Protein AF-A0A0J6ULW7-F1 (afdb_monomer_lite)

Radius of gyration: 17.61 Å; chains: 1; bounding box: 34×27×49 Å

Sequence (116 aa):
RLAEAANELQAMRSTVVAGLDRYEAAKGDPDALSAIGFSIMLNNVKTTVSGQAVDIVQRALSVVGIAGYKNGTPFSLGRQLRDVLSAPLMISNDRILSNTANLLLVQKGSGKLLSA

pLDDT: mean 93.13, std 11.86, range [38.28, 98.44]

Secondary structure (DSSP, 8-state):
-HHHHHHHHHHHHHHHHHHHHHHHHHTT-HHHHHSHHHHHHHHHHHHHHHHHHHHHHHHHHHHHTHHHHSTTSTT--HHHHHHHHHTTTTTTHHHHHHHHHHHHHHHHHTT-----

Organism: NCBI:txid298794

InterPro domains:
  IPR009075 Acyl-CoA dehydrogenase/oxidase, C-terminal [PF00441] (1-87)
  IPR036250 Acyl-CoA dehydrogenase-like, C-terminal [SSF47203] (1-99)

Structure (mmCIF, N/CA/C/O backbone):
data_AF-A0A0J6ULW7-F1
#
_entry.id   AF-A0A0J6ULW7-F1
#
loop_
_atom_site.group_PDB
_atom_site.id
_atom_site.type_symbol
_atom_site.label_atom_id
_atom_site.label_alt_id
_atom_site.label_comp_id
_atom_site.label_asym_id
_atom_site.label_entity_id
_atom_site.label_seq_id
_atom_site.pdbx_PDB_ins_code
_atom_site.Cartn_x
_atom_site.Cartn_y
_atom_site.Cartn_z
_atom_site.occupancy
_atom_site.B_iso_or_equiv
_atom_site.auth_seq_id
_atom_site.auth_comp_id
_atom_site.auth_asym_id
_atom_site.auth_atom_id
_atom_site.pdbx_PDB_model_num
ATOM 1 N N . ARG A 1 1 ? -17.095 6.457 5.243 1.00 84.75 1 ARG A N 1
ATOM 2 C CA . ARG A 1 1 ? -16.037 5.681 5.943 1.00 84.75 1 ARG A CA 1
ATOM 3 C C . ARG A 1 1 ? -15.938 4.218 5.500 1.00 84.75 1 ARG A C 1
ATOM 5 O O . ARG A 1 1 ? -14.896 3.872 4.968 1.00 84.75 1 ARG A O 1
ATOM 12 N N . LEU A 1 2 ? -16.959 3.358 5.666 1.00 95.00 2 LEU A N 1
ATOM 13 C CA . LEU A 1 2 ? -16.858 1.950 5.217 1.00 95.00 2 LEU A CA 1
ATOM 14 C C . LEU A 1 2 ? -16.657 1.831 3.695 1.00 95.00 2 LEU A C 1
ATOM 16 O O . LEU A 1 2 ? -15.727 1.162 3.261 1.00 95.00 2 LEU A O 1
ATOM 20 N N . ALA A 1 3 ? -17.474 2.532 2.901 1.00 97.31 3 ALA A N 1
ATOM 21 C CA . ALA A 1 3 ? -17.339 2.547 1.441 1.00 97.31 3 ALA A CA 1
ATOM 22 C C . ALA A 1 3 ? -15.960 3.058 0.982 1.00 97.31 3 ALA A C 1
ATOM 24 O O . ALA A 1 3 ? -15.347 2.464 0.108 1.00 97.31 3 ALA A O 1
ATOM 25 N N . GLU A 1 4 ? -15.430 4.108 1.619 1.00 95.38 4 GLU A N 1
ATOM 26 C CA . GLU A 1 4 ? -14.075 4.613 1.343 1.00 95.38 4 GLU A CA 1
ATOM 27 C C . GLU A 1 4 ? -13.001 3.557 1.628 1.00 95.38 4 GLU A C 1
ATOM 29 O O . GLU A 1 4 ? -12.129 3.343 0.797 1.00 95.38 4 GLU A O 1
ATOM 34 N N . ALA A 1 5 ? -13.070 2.872 2.777 1.00 95.75 5 ALA A N 1
ATOM 35 C CA . ALA A 1 5 ? -12.115 1.819 3.119 1.00 95.75 5 ALA A CA 1
ATOM 36 C C . ALA A 1 5 ? -12.185 0.638 2.137 1.00 95.75 5 ALA A C 1
ATOM 38 O O . ALA A 1 5 ? -11.154 0.084 1.763 1.00 95.75 5 ALA A O 1
ATOM 39 N N . ALA A 1 6 ? -13.393 0.270 1.701 1.00 97.62 6 ALA A N 1
ATOM 40 C CA . ALA A 1 6 ? -13.600 -0.779 0.708 1.00 97.62 6 ALA A CA 1
ATOM 41 C C . ALA A 1 6 ? -13.049 -0.382 -0.671 1.00 97.62 6 ALA A C 1
ATOM 43 O O . ALA A 1 6 ? -12.361 -1.183 -1.300 1.00 97.62 6 ALA A O 1
ATOM 44 N N . ASN A 1 7 ? -13.292 0.856 -1.109 1.00 98.06 7 ASN A N 1
ATOM 45 C CA . ASN A 1 7 ? -12.766 1.377 -2.371 1.00 98.06 7 ASN A CA 1
ATOM 46 C C . ASN A 1 7 ? -11.233 1.421 -2.364 1.00 98.06 7 ASN A C 1
ATOM 48 O O . ASN A 1 7 ? -10.606 0.976 -3.322 1.00 98.06 7 ASN A O 1
ATOM 52 N N . GLU A 1 8 ? -10.631 1.890 -1.269 1.00 97.94 8 GLU A N 1
ATOM 53 C CA . GLU A 1 8 ? -9.174 1.938 -1.114 1.00 97.94 8 GLU A CA 1
ATOM 54 C C . GLU A 1 8 ? -8.563 0.531 -1.126 1.00 97.94 8 GLU A C 1
ATOM 56 O O . GLU A 1 8 ? -7.576 0.275 -1.813 1.00 97.94 8 GLU A O 1
ATOM 61 N N . LEU A 1 9 ? -9.191 -0.423 -0.428 1.00 98.25 9 LEU A N 1
ATOM 62 C CA . LEU A 1 9 ? -8.766 -1.821 -0.443 1.00 98.25 9 LEU A CA 1
ATOM 63 C C . LEU A 1 9 ? -8.858 -2.428 -1.845 1.00 98.25 9 LEU A C 1
ATOM 65 O O . LEU A 1 9 ? -7.959 -3.166 -2.249 1.00 98.25 9 LEU A O 1
ATOM 69 N N . GLN A 1 10 ? -9.923 -2.124 -2.588 1.00 98.44 10 GLN A N 1
ATOM 70 C CA . GLN A 1 10 ? -10.072 -2.591 -3.961 1.00 98.44 10 GLN A CA 1
ATOM 71 C C . GLN A 1 10 ? -8.979 -2.007 -4.864 1.00 98.44 10 GLN A C 1
ATOM 73 O O . GLN A 1 10 ? -8.357 -2.754 -5.616 1.00 98.44 10 GLN A O 1
ATOM 78 N N . ALA A 1 11 ? -8.690 -0.709 -4.748 1.00 98.25 11 ALA A N 1
ATOM 79 C CA . ALA A 1 11 ? -7.609 -0.064 -5.489 1.00 98.25 11 ALA A CA 1
ATOM 80 C C . ALA A 1 11 ? -6.242 -0.688 -5.160 1.00 98.25 11 ALA A C 1
ATOM 82 O O . ALA A 1 11 ? -5.487 -1.031 -6.069 1.00 98.25 11 ALA A O 1
ATOM 83 N N . MET A 1 12 ? -5.952 -0.919 -3.876 1.00 98.44 12 MET A N 1
ATOM 84 C CA . MET A 1 12 ? -4.712 -1.563 -3.435 1.00 98.44 12 MET A CA 1
ATOM 85 C C . MET A 1 12 ? -4.561 -2.978 -4.009 1.00 98.44 12 MET A C 1
ATOM 87 O O . MET A 1 12 ? -3.482 -3.347 -4.473 1.00 98.44 12 MET A O 1
ATOM 91 N N . ARG A 1 13 ? -5.642 -3.771 -4.028 1.00 98.44 13 ARG A N 1
ATOM 92 C CA . ARG A 1 13 ? -5.639 -5.110 -4.640 1.00 98.44 13 ARG A CA 1
ATOM 93 C C . ARG A 1 13 ? -5.350 -5.045 -6.134 1.00 98.44 13 ARG A C 1
ATOM 95 O O . ARG A 1 13 ? -4.511 -5.809 -6.601 1.00 98.44 13 ARG A O 1
ATOM 102 N N . SER A 1 14 ? -5.989 -4.128 -6.858 1.00 98.31 14 SER A N 1
ATOM 103 C CA . SER A 1 14 ? -5.739 -3.939 -8.289 1.00 98.31 14 SER A CA 1
ATOM 104 C C . SER A 1 14 ? -4.277 -3.590 -8.576 1.00 98.31 14 SER A C 1
ATOM 106 O O . SER A 1 14 ? -3.698 -4.150 -9.501 1.00 98.31 14 SER A O 1
ATOM 108 N N . THR A 1 15 ? -3.648 -2.739 -7.756 1.00 98.06 15 THR A N 1
ATOM 109 C CA . THR A 1 15 ? -2.215 -2.409 -7.878 1.00 98.06 15 THR A CA 1
ATOM 110 C C . THR A 1 15 ? -1.325 -3.643 -7.721 1.00 98.06 15 THR A C 1
ATOM 112 O O . THR A 1 15 ? -0.396 -3.836 -8.504 1.00 98.06 15 THR A O 1
ATOM 115 N N . VAL A 1 16 ? -1.611 -4.503 -6.736 1.00 98.25 16 VAL A N 1
ATOM 116 C CA . VAL A 1 16 ? -0.851 -5.747 -6.521 1.00 98.25 16 VAL A CA 1
ATOM 117 C C . VAL A 1 16 ? -1.038 -6.714 -7.688 1.00 98.25 16 VAL A C 1
ATOM 119 O O . VAL A 1 16 ? -0.049 -7.233 -8.199 1.00 98.25 16 VAL A O 1
ATOM 122 N N . VAL A 1 17 ? -2.281 -6.937 -8.125 1.00 98.31 17 VAL A N 1
ATOM 123 C CA . VAL A 1 17 ? -2.592 -7.844 -9.243 1.00 98.31 17 VAL A CA 1
ATOM 124 C C . VAL A 1 17 ? -1.897 -7.381 -10.520 1.00 98.31 17 VAL A C 1
ATOM 126 O O . VAL A 1 17 ? -1.168 -8.159 -11.123 1.00 98.31 17 VAL A O 1
ATOM 129 N N . ALA A 1 18 ? -2.005 -6.098 -10.868 1.00 97.62 18 ALA A N 1
ATOM 130 C CA . ALA A 1 18 ? -1.338 -5.554 -12.047 1.00 97.62 18 ALA A CA 1
ATOM 131 C C . ALA A 1 18 ? 0.195 -5.697 -11.982 1.00 97.62 18 ALA A C 1
ATOM 133 O O . ALA A 1 18 ? 0.837 -5.940 -13.004 1.00 97.62 18 ALA A O 1
ATOM 134 N N . GLY A 1 19 ? 0.795 -5.557 -10.793 1.00 97.31 19 GLY A N 1
ATOM 135 C CA . GLY A 1 19 ? 2.226 -5.790 -10.587 1.00 97.31 19 GLY A CA 1
ATOM 136 C C . GLY A 1 19 ? 2.628 -7.256 -10.777 1.00 97.31 19 GLY A C 1
ATOM 137 O O . GLY A 1 19 ? 3.645 -7.533 -11.413 1.00 97.31 19 GLY A O 1
ATOM 138 N N . LEU A 1 20 ? 1.815 -8.187 -10.269 1.00 98.12 20 LEU A N 1
ATOM 139 C CA . LEU A 1 20 ? 2.012 -9.628 -10.449 1.00 98.12 20 LEU A CA 1
ATOM 140 C C . LEU A 1 20 ? 1.895 -10.033 -11.918 1.00 98.12 20 LEU A C 1
ATOM 142 O O . LEU A 1 20 ? 2.790 -10.706 -12.417 1.00 98.12 20 LEU A O 1
ATOM 14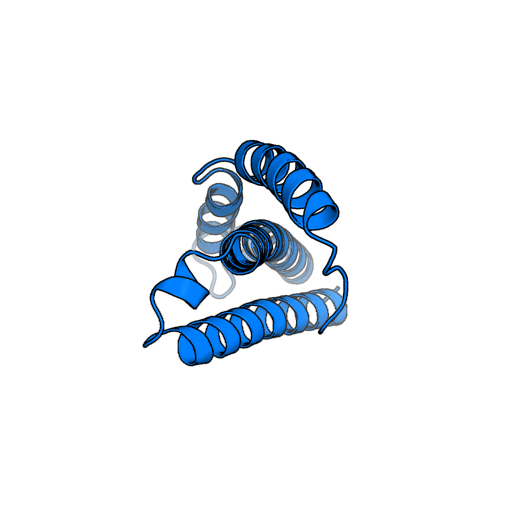6 N N . ASP A 1 21 ? 0.861 -9.572 -12.622 1.00 97.69 21 ASP A N 1
ATOM 147 C CA . ASP A 1 21 ? 0.665 -9.868 -14.046 1.00 97.69 21 ASP A CA 1
ATOM 148 C C . ASP A 1 21 ? 1.873 -9.410 -14.875 1.00 97.69 21 ASP A C 1
ATOM 150 O O . ASP A 1 21 ? 2.375 -10.135 -15.736 1.00 97.69 21 ASP A O 1
ATOM 154 N N . ARG A 1 22 ? 2.404 -8.218 -14.566 1.00 95.62 22 ARG A N 1
ATOM 155 C CA . ARG A 1 22 ? 3.604 -7.684 -15.225 1.00 95.62 22 ARG A CA 1
ATOM 156 C C . ARG A 1 22 ? 4.860 -8.492 -14.904 1.00 95.62 22 ARG A C 1
ATOM 158 O O . ARG A 1 22 ? 5.710 -8.644 -15.776 1.00 95.62 22 ARG A O 1
ATOM 165 N N . TYR A 1 23 ? 4.995 -8.978 -13.670 1.00 97.25 23 TYR A N 1
ATOM 166 C CA . TYR A 1 23 ? 6.102 -9.852 -13.280 1.00 97.25 23 TYR A CA 1
ATOM 167 C C . TYR A 1 23 ? 6.018 -11.208 -13.982 1.00 97.25 23 TYR A C 1
ATOM 169 O O . TYR A 1 23 ? 7.010 -11.643 -14.557 1.00 97.25 23 TYR A O 1
ATOM 177 N N . GLU A 1 24 ? 4.852 -11.855 -13.989 1.00 97.56 24 GLU A N 1
ATOM 178 C CA . GLU A 1 24 ? 4.672 -13.160 -14.633 1.00 97.56 24 GLU A CA 1
ATOM 179 C C . GLU A 1 24 ? 4.941 -13.084 -16.143 1.00 97.56 24 GLU A C 1
ATOM 181 O O . GLU A 1 24 ? 5.611 -13.962 -16.682 1.00 97.56 24 GLU A O 1
ATOM 186 N N . ALA A 1 25 ? 4.542 -11.993 -16.808 1.00 95.75 25 ALA A N 1
ATOM 187 C CA . ALA A 1 25 ? 4.883 -11.753 -18.212 1.00 95.75 25 ALA A CA 1
ATOM 188 C C . ALA A 1 25 ? 6.401 -11.624 -18.468 1.00 95.75 25 ALA A C 1
ATOM 190 O O . ALA A 1 25 ? 6.865 -11.962 -19.553 1.00 95.75 25 ALA A O 1
ATOM 191 N N . ALA A 1 26 ? 7.175 -11.152 -17.484 1.00 95.88 26 ALA A N 1
ATOM 192 C CA . ALA A 1 26 ? 8.624 -10.953 -17.588 1.00 95.88 26 ALA A CA 1
ATOM 193 C C . ALA A 1 26 ? 9.458 -12.114 -17.007 1.00 95.88 26 ALA A C 1
ATOM 195 O O . ALA A 1 26 ? 10.667 -12.158 -17.197 1.00 95.88 26 ALA A O 1
ATOM 196 N N . LYS A 1 27 ? 8.846 -13.072 -16.301 1.00 94.19 27 LYS A N 1
ATOM 197 C CA . LYS A 1 27 ? 9.515 -14.088 -15.459 1.00 94.19 27 LYS A CA 1
ATOM 198 C C . LYS A 1 27 ? 10.490 -15.025 -16.190 1.00 94.19 27 LYS A C 1
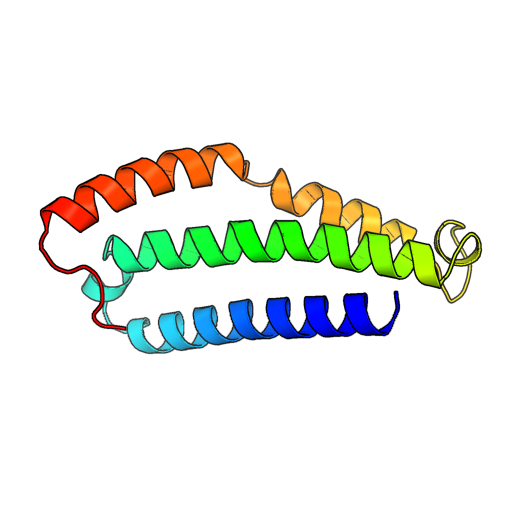ATOM 200 O O . LYS A 1 27 ? 11.292 -15.688 -15.539 1.00 94.19 27 LYS A O 1
ATOM 205 N N . GLY A 1 28 ? 10.445 -15.073 -17.519 1.00 95.31 28 GLY A N 1
ATOM 206 C CA . GLY A 1 28 ? 11.380 -15.826 -18.365 1.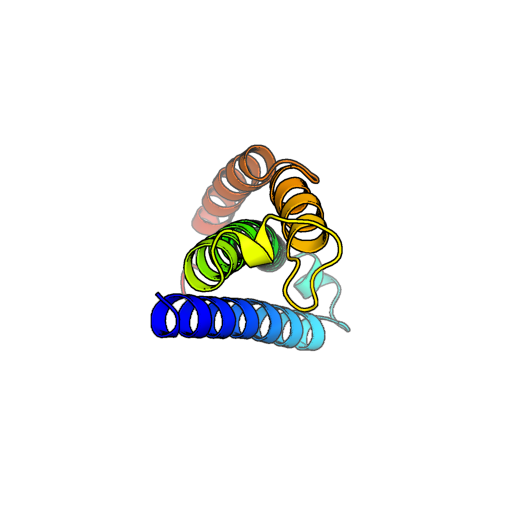00 95.31 28 GLY A CA 1
ATOM 207 C C . GLY A 1 28 ? 12.353 -14.965 -19.174 1.00 95.31 28 GLY A C 1
ATOM 208 O O . GLY A 1 28 ? 13.125 -15.517 -19.951 1.00 95.31 28 GLY A O 1
ATOM 209 N N . ASP A 1 29 ? 12.314 -13.643 -19.015 1.00 96.88 29 ASP A N 1
ATOM 210 C CA . ASP A 1 29 ? 13.085 -12.680 -19.799 1.00 96.88 29 ASP A CA 1
ATOM 211 C C . ASP A 1 29 ? 13.961 -11.820 -18.861 1.00 96.88 29 ASP A C 1
ATOM 213 O O . ASP A 1 29 ? 13.484 -10.850 -18.256 1.00 96.88 29 ASP A O 1
ATOM 217 N N . PRO A 1 30 ? 15.252 -12.173 -18.699 1.00 95.31 30 PRO A N 1
ATOM 218 C CA . PRO A 1 30 ? 16.185 -11.418 -17.864 1.00 95.31 30 PRO A CA 1
ATOM 219 C C . PRO A 1 30 ? 16.362 -9.953 -18.292 1.00 95.31 30 PRO A C 1
ATOM 221 O O . PRO A 1 30 ? 16.573 -9.086 -17.436 1.00 95.31 30 PRO A O 1
ATOM 224 N N . ASP A 1 31 ? 16.248 -9.652 -19.587 1.00 95.12 31 ASP A N 1
ATOM 225 C CA . ASP A 1 31 ? 16.377 -8.287 -20.101 1.00 95.12 31 ASP A CA 1
ATOM 226 C C . ASP A 1 31 ? 15.138 -7.461 -19.723 1.00 95.12 31 ASP A C 1
ATOM 228 O O . ASP A 1 31 ? 15.256 -6.319 -19.270 1.00 95.12 31 ASP A O 1
ATOM 232 N N . ALA A 1 32 ? 13.942 -8.055 -19.794 1.00 93.00 32 ALA A N 1
ATOM 233 C CA . ALA A 1 32 ? 12.716 -7.412 -19.322 1.00 93.00 32 ALA A CA 1
ATOM 234 C C . ALA A 1 32 ? 12.728 -7.157 -17.805 1.00 93.00 32 ALA A C 1
ATOM 236 O O . ALA A 1 32 ? 12.326 -6.078 -17.362 1.00 93.00 32 ALA A O 1
ATOM 237 N N . LEU A 1 33 ? 13.214 -8.111 -17.002 1.00 94.12 33 LEU A N 1
ATOM 238 C CA . LEU A 1 33 ? 13.311 -7.966 -15.542 1.00 94.12 33 LEU A CA 1
ATOM 239 C C . LEU A 1 33 ? 14.348 -6.920 -15.111 1.00 94.12 33 LEU A C 1
ATOM 241 O O . LEU A 1 33 ? 14.171 -6.265 -14.082 1.00 94.12 33 LEU A O 1
ATOM 245 N N . SER A 1 34 ? 15.422 -6.750 -15.885 1.00 92.62 34 SER A N 1
ATOM 246 C CA . SER A 1 34 ? 16.469 -5.755 -15.618 1.00 92.62 34 SER A CA 1
ATOM 247 C C . SER A 1 34 ? 16.159 -4.367 -16.190 1.00 92.62 34 SER A C 1
ATOM 249 O O . SER A 1 34 ? 16.847 -3.394 -15.867 1.00 92.62 34 SER A O 1
ATOM 251 N N . ALA A 1 35 ? 15.097 -4.232 -16.988 1.00 93.88 35 ALA A N 1
ATOM 252 C CA . ALA A 1 35 ? 14.697 -2.959 -17.561 1.00 93.88 35 ALA A CA 1
ATOM 253 C C . ALA A 1 35 ? 14.376 -1.909 -16.480 1.00 93.88 35 ALA A C 1
ATOM 255 O O . ALA A 1 35 ? 13.671 -2.164 -15.497 1.00 93.88 35 ALA A O 1
ATOM 256 N N . ILE A 1 36 ? 14.806 -0.664 -16.716 1.00 94.56 36 ILE A N 1
ATOM 257 C CA . ILE A 1 36 ? 14.538 0.481 -15.824 1.00 94.56 36 ILE A CA 1
ATOM 258 C C . ILE A 1 36 ? 13.035 0.632 -15.549 1.00 94.56 36 ILE A C 1
ATOM 260 O O . ILE A 1 36 ? 12.626 0.851 -14.409 1.00 94.56 36 ILE A O 1
ATOM 264 N N . GLY A 1 37 ? 12.199 0.461 -16.579 1.00 93.44 37 GLY A N 1
ATOM 265 C CA . GLY A 1 37 ? 10.743 0.541 -16.444 1.00 93.44 37 GLY A CA 1
ATOM 266 C C . GLY A 1 37 ? 10.159 -0.522 -15.507 1.00 93.44 37 GLY A C 1
ATOM 267 O O . GLY A 1 37 ? 9.201 -0.237 -14.789 1.00 93.44 37 GLY A O 1
ATOM 268 N N . PHE A 1 38 ? 10.755 -1.716 -15.458 1.00 95.25 38 PHE A N 1
ATOM 269 C CA . PHE A 1 38 ? 10.343 -2.777 -14.541 1.00 95.25 38 PHE A CA 1
ATOM 270 C C . PHE A 1 38 ? 10.700 -2.430 -13.089 1.00 95.25 38 PHE A C 1
ATOM 272 O O . PHE A 1 38 ? 9.862 -2.544 -12.194 1.00 95.25 38 PHE A O 1
ATOM 279 N N . SER A 1 39 ? 11.903 -1.890 -12.871 1.00 95.50 39 SER A N 1
ATOM 280 C CA . SER A 1 39 ? 12.339 -1.398 -11.555 1.00 95.50 39 SER A CA 1
ATOM 281 C C . SER A 1 39 ? 11.451 -0.262 -11.030 1.00 95.50 39 SER A C 1
ATOM 283 O O . SER A 1 39 ? 11.042 -0.280 -9.869 1.00 95.50 39 SER A O 1
ATOM 285 N N . ILE A 1 40 ? 11.096 0.706 -11.885 1.00 96.75 40 ILE A N 1
ATOM 286 C CA . ILE A 1 40 ? 10.161 1.790 -11.535 1.00 96.75 40 ILE A CA 1
ATOM 287 C C . ILE A 1 40 ? 8.789 1.219 -11.161 1.00 96.75 40 ILE A C 1
ATOM 289 O O . ILE A 1 40 ? 8.201 1.632 -10.162 1.00 96.75 40 ILE A O 1
ATOM 293 N N . MET A 1 41 ? 8.285 0.252 -11.931 1.00 96.50 41 MET A N 1
ATOM 294 C CA . MET A 1 41 ? 7.002 -0.388 -11.649 1.00 96.50 41 MET A CA 1
ATOM 295 C C . MET A 1 41 ? 6.989 -1.059 -10.268 1.00 96.50 41 MET A C 1
ATOM 297 O O . MET A 1 41 ? 6.067 -0.808 -9.491 1.00 96.50 41 MET A O 1
ATOM 301 N N . LEU A 1 42 ? 8.024 -1.830 -9.914 1.00 96.88 42 LEU A N 1
ATOM 302 C CA . LEU A 1 42 ? 8.115 -2.464 -8.592 1.00 96.88 42 LEU A CA 1
ATOM 303 C C . LEU A 1 42 ? 8.202 -1.440 -7.453 1.00 96.88 42 LEU A C 1
ATOM 305 O O . LEU A 1 42 ? 7.540 -1.603 -6.424 1.00 96.88 42 LEU A O 1
ATOM 309 N N . ASN A 1 43 ? 8.968 -0.361 -7.641 1.00 97.50 43 ASN A N 1
ATOM 310 C CA . ASN A 1 43 ? 9.043 0.731 -6.669 1.00 97.50 43 ASN A CA 1
ATOM 311 C C . ASN A 1 43 ? 7.668 1.371 -6.429 1.00 97.50 43 ASN A C 1
ATOM 313 O O . ASN A 1 43 ? 7.305 1.649 -5.281 1.00 97.50 43 ASN A O 1
ATOM 317 N N . ASN A 1 44 ? 6.883 1.561 -7.493 1.00 97.06 44 ASN A N 1
ATOM 318 C CA . ASN A 1 44 ? 5.524 2.087 -7.400 1.00 97.06 44 ASN A CA 1
ATOM 319 C C . ASN A 1 44 ? 4.602 1.121 -6.648 1.00 97.06 44 ASN A C 1
ATOM 321 O O . ASN A 1 44 ? 3.932 1.539 -5.709 1.00 97.06 44 ASN A O 1
ATOM 325 N N . VAL A 1 45 ? 4.622 -0.180 -6.972 1.00 98.00 45 VAL A N 1
ATOM 326 C CA . VAL A 1 45 ? 3.835 -1.188 -6.236 1.00 98.00 45 VAL A CA 1
ATOM 327 C C . VAL A 1 45 ? 4.154 -1.132 -4.741 1.00 98.00 45 VAL A C 1
ATOM 329 O O . VAL A 1 45 ? 3.240 -1.026 -3.925 1.00 98.00 45 VAL A O 1
ATOM 332 N N . LYS A 1 46 ? 5.439 -1.124 -4.365 1.00 97.69 46 LYS A N 1
ATOM 333 C CA . LYS A 1 46 ? 5.863 -1.024 -2.960 1.00 97.69 46 LYS A CA 1
ATOM 334 C C . LYS A 1 46 ? 5.297 0.235 -2.304 1.00 97.69 46 LYS A C 1
ATOM 336 O O . LYS A 1 46 ? 4.607 0.154 -1.283 1.00 97.69 46 LYS A O 1
ATOM 341 N N . THR A 1 47 ? 5.648 1.404 -2.834 1.00 98.25 47 THR A N 1
ATOM 342 C CA . THR A 1 47 ? 5.362 2.700 -2.196 1.00 98.25 47 THR A CA 1
ATOM 343 C C . THR A 1 47 ? 3.869 2.949 -2.071 1.00 98.25 47 THR A C 1
ATOM 345 O O . THR A 1 47 ? 3.410 3.298 -0.984 1.00 98.25 47 THR A O 1
ATOM 348 N N . THR A 1 48 ? 3.108 2.668 -3.127 1.00 98.12 48 THR A N 1
ATOM 349 C CA . THR A 1 48 ? 1.653 2.794 -3.132 1.00 98.12 48 THR A CA 1
ATOM 350 C C . THR A 1 48 ? 1.011 1.826 -2.142 1.00 98.12 48 THR A C 1
ATOM 352 O O . THR A 1 48 ? 0.325 2.270 -1.226 1.00 98.12 48 THR A O 1
ATOM 355 N N . VAL A 1 49 ? 1.279 0.519 -2.241 1.00 98.25 49 VAL A N 1
ATOM 356 C CA . VAL A 1 49 ? 0.606 -0.487 -1.395 1.00 98.25 49 VAL A CA 1
ATOM 357 C C . VAL A 1 49 ? 0.949 -0.301 0.083 1.00 98.25 49 VAL A C 1
ATOM 359 O O . VAL A 1 49 ? 0.074 -0.421 0.940 1.00 98.25 49 VAL A O 1
ATOM 362 N N . SER A 1 50 ? 2.201 0.039 0.401 1.00 98.19 50 SER A N 1
ATOM 363 C CA . SER A 1 50 ? 2.605 0.293 1.791 1.00 98.19 50 SER A CA 1
ATOM 364 C C . SER A 1 50 ? 1.908 1.509 2.407 1.00 98.19 50 SER A C 1
ATOM 366 O O . SER A 1 50 ? 1.554 1.455 3.583 1.00 98.19 50 SER A O 1
ATOM 368 N N . GLY A 1 51 ? 1.673 2.573 1.631 1.00 98.00 51 GLY A N 1
ATOM 369 C CA . GLY A 1 51 ? 0.894 3.732 2.075 1.00 98.00 51 GLY A CA 1
ATOM 370 C C . GLY A 1 51 ? -0.593 3.405 2.230 1.00 98.00 51 GLY A C 1
ATOM 371 O O . GLY A 1 51 ? -1.165 3.610 3.299 1.00 98.00 51 GLY A O 1
ATOM 372 N N . GLN A 1 52 ? -1.201 2.801 1.206 1.00 98.19 52 GLN A N 1
ATOM 373 C CA . GLN A 1 52 ? -2.627 2.454 1.216 1.00 98.19 52 GLN A CA 1
ATOM 374 C C . GLN A 1 52 ? -2.990 1.511 2.367 1.00 98.19 52 GLN A C 1
ATOM 376 O O . GLN A 1 52 ? -4.026 1.686 3.004 1.00 98.19 52 GLN A O 1
ATOM 381 N N . ALA A 1 53 ? -2.129 0.540 2.690 1.00 98.12 53 ALA A N 1
ATOM 382 C CA . ALA A 1 53 ? -2.356 -0.374 3.806 1.00 98.12 53 ALA A CA 1
ATOM 383 C C . ALA A 1 53 ? -2.518 0.366 5.148 1.00 98.12 53 ALA A C 1
ATOM 385 O O . ALA A 1 53 ? -3.383 0.008 5.953 1.00 98.12 53 ALA A O 1
ATOM 386 N N . VAL A 1 54 ? -1.725 1.418 5.375 1.00 98.06 54 VAL A N 1
ATOM 387 C CA . VAL A 1 54 ? -1.814 2.265 6.572 1.00 98.06 54 VAL A CA 1
ATOM 388 C C . VAL A 1 54 ? -3.147 3.014 6.604 1.00 98.06 54 VAL A C 1
ATOM 390 O O . VAL A 1 54 ? -3.847 2.981 7.620 1.00 98.06 54 VAL A O 1
ATOM 393 N N . ASP A 1 55 ? -3.538 3.627 5.490 1.00 97.56 55 ASP A N 1
ATOM 394 C CA . ASP A 1 55 ? -4.791 4.381 5.391 1.00 97.56 55 ASP A CA 1
ATOM 395 C C . ASP A 1 55 ? -6.022 3.485 5.564 1.00 97.56 55 ASP A C 1
ATOM 397 O O . ASP A 1 55 ? -6.956 3.834 6.292 1.00 97.56 55 ASP A O 1
ATOM 401 N N . ILE A 1 56 ? -6.017 2.295 4.959 1.00 98.25 56 ILE A N 1
ATOM 402 C CA . ILE A 1 56 ? -7.100 1.311 5.074 1.00 98.25 56 ILE A CA 1
ATOM 403 C C . ILE A 1 56 ? -7.297 0.899 6.534 1.00 98.25 56 ILE A C 1
ATOM 405 O O . ILE A 1 56 ? -8.427 0.917 7.028 1.00 98.25 56 ILE A O 1
ATOM 409 N N . VAL A 1 57 ? -6.221 0.558 7.252 1.00 98.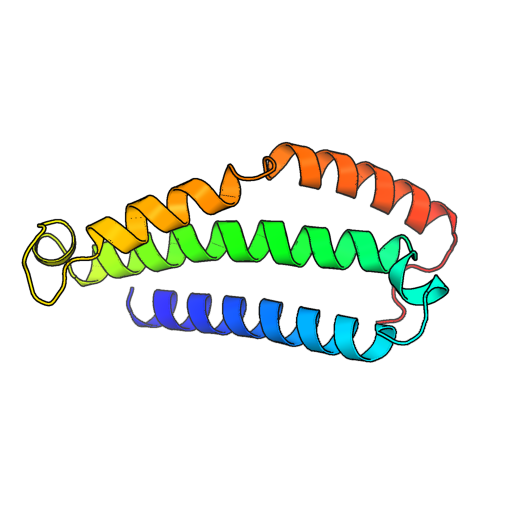00 57 VAL A N 1
ATOM 410 C CA . VAL A 1 57 ? -6.329 0.127 8.655 1.00 98.00 57 VAL A CA 1
ATOM 411 C C . VAL A 1 57 ? -6.771 1.278 9.560 1.00 98.00 57 VAL A C 1
ATOM 413 O O . VAL A 1 57 ? -7.601 1.065 10.444 1.00 98.00 57 VAL A O 1
ATOM 416 N N . GLN A 1 58 ? -6.305 2.506 9.325 1.00 96.75 58 GLN A N 1
ATOM 417 C CA . GLN A 1 58 ? -6.775 3.680 10.071 1.00 96.75 58 GLN A CA 1
ATOM 418 C C . GLN A 1 58 ? -8.262 3.978 9.828 1.00 96.75 58 GLN A C 1
ATOM 420 O O . GLN A 1 58 ? -9.004 4.293 10.767 1.00 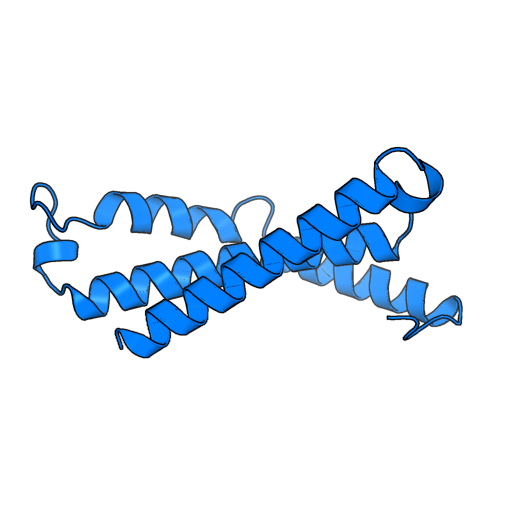96.75 58 GLN A O 1
ATOM 425 N N . ARG A 1 59 ? -8.738 3.828 8.586 1.00 97.25 59 ARG A N 1
ATOM 426 C CA . ARG A 1 59 ? -10.167 3.946 8.256 1.00 97.25 59 ARG A CA 1
ATOM 427 C C . ARG A 1 59 ? -10.979 2.836 8.916 1.00 97.25 59 ARG A C 1
ATOM 429 O O . ARG A 1 59 ? -12.028 3.130 9.484 1.00 97.25 59 ARG A O 1
ATOM 436 N N . ALA A 1 60 ? -10.487 1.597 8.905 1.00 97.50 60 ALA A N 1
ATOM 437 C CA . ALA A 1 60 ? -11.122 0.477 9.597 1.00 97.50 60 ALA A CA 1
ATOM 438 C C . ALA A 1 60 ? -11.221 0.739 11.109 1.00 97.50 60 ALA A C 1
ATOM 440 O O . ALA A 1 60 ? -12.298 0.602 11.687 1.00 97.50 60 ALA A O 1
ATOM 441 N N . LEU A 1 61 ? -10.147 1.228 11.735 1.00 96.81 61 LEU A N 1
ATOM 442 C CA . LEU A 1 61 ? -10.146 1.622 13.145 1.00 96.81 61 LEU A CA 1
ATOM 443 C C . LEU A 1 61 ? -11.168 2.729 13.434 1.00 96.81 61 LEU A C 1
ATOM 445 O O . LEU A 1 61 ? -11.877 2.668 14.433 1.00 96.81 61 LEU A O 1
ATOM 449 N N . SER A 1 62 ? -11.308 3.695 12.526 1.00 95.94 62 SER A N 1
ATOM 450 C CA . SER A 1 62 ? -12.294 4.779 12.632 1.00 95.94 62 SER A CA 1
ATOM 451 C C . SER A 1 62 ? -13.747 4.328 12.440 1.00 95.94 62 SER A C 1
ATOM 453 O O . SER A 1 62 ? -14.657 5.046 12.856 1.00 95.94 62 SER A O 1
ATOM 455 N N . VAL A 1 63 ? -13.978 3.193 11.773 1.00 96.44 63 VAL A N 1
ATOM 456 C CA . VAL A 1 63 ? -15.305 2.572 11.615 1.00 96.44 63 VAL A CA 1
ATOM 457 C C . VAL A 1 63 ? -15.659 1.748 12.852 1.00 96.44 63 VAL A C 1
ATOM 459 O O . VAL A 1 63 ? -16.771 1.858 13.355 1.00 96.44 63 VAL A O 1
ATOM 462 N N . VAL A 1 64 ? -14.715 0.949 13.355 1.00 96.69 64 VAL A N 1
ATOM 463 C CA . VAL A 1 64 ? -14.926 0.061 14.512 1.00 96.69 64 VAL A CA 1
ATOM 464 C C . VAL A 1 64 ? -14.911 0.838 15.839 1.00 96.69 64 VAL A C 1
ATOM 466 O O . VAL A 1 64 ? -15.568 0.454 16.807 1.00 96.69 64 VAL A O 1
ATOM 469 N N . GLY A 1 65 ? -14.172 1.945 15.905 1.00 95.62 65 GLY A N 1
ATOM 470 C CA . GLY A 1 65 ? -14.050 2.773 17.100 1.00 95.62 65 GLY A CA 1
ATOM 471 C C . GLY A 1 65 ? -13.257 2.090 18.217 1.00 95.62 65 GLY A C 1
ATOM 472 O O . GLY A 1 65 ? -12.340 1.301 17.975 1.00 95.62 65 GLY A O 1
ATOM 473 N N . ILE A 1 66 ? -13.609 2.393 19.471 1.00 96.94 66 ILE A N 1
ATOM 474 C CA . ILE A 1 66 ? -12.834 1.966 20.648 1.00 96.94 66 ILE A CA 1
ATOM 475 C C . ILE A 1 66 ? -12.706 0.442 20.771 1.00 96.94 66 ILE A C 1
ATOM 477 O O . ILE A 1 66 ? -11.688 -0.051 21.253 1.00 96.94 66 ILE A O 1
ATOM 481 N N . ALA A 1 67 ? -13.695 -0.313 20.282 1.00 97.19 67 ALA A N 1
ATOM 482 C CA . ALA A 1 67 ? -13.644 -1.771 20.262 1.00 97.19 67 ALA A CA 1
ATOM 483 C C . ALA A 1 67 ? -12.490 -2.299 19.395 1.00 97.19 67 ALA A C 1
ATOM 485 O O . ALA A 1 67 ? -11.912 -3.328 19.734 1.00 97.19 67 ALA A O 1
ATOM 486 N N . GLY A 1 68 ? -12.128 -1.583 18.326 1.00 96.88 68 GLY A N 1
ATOM 487 C CA . GLY A 1 68 ? -11.014 -1.936 17.448 1.00 96.88 68 GLY A CA 1
ATOM 488 C C . GLY A 1 68 ? -9.660 -1.498 17.992 1.00 96.88 68 GLY A C 1
ATOM 489 O O . GLY A 1 68 ? -8.656 -2.165 17.752 1.00 96.88 68 GLY A O 1
ATOM 490 N N . TYR A 1 69 ? -9.628 -0.414 18.768 1.00 96.38 69 TYR A N 1
ATOM 491 C CA . TYR A 1 69 ? -8.410 0.033 19.447 1.00 96.38 69 TYR A CA 1
ATOM 492 C C . TYR A 1 69 ? -8.061 -0.861 20.644 1.00 96.38 69 TYR A C 1
ATOM 494 O O . TYR A 1 69 ? -6.895 -1.183 20.871 1.00 96.38 69 TYR A O 1
ATOM 502 N N . LYS A 1 70 ? -9.074 -1.292 21.404 1.00 97.12 70 LYS A N 1
ATOM 503 C CA . LYS A 1 70 ? -8.899 -2.179 22.554 1.00 97.12 70 LYS A CA 1
ATOM 504 C C . LYS A 1 70 ? -8.429 -3.561 22.097 1.00 97.12 70 LYS A C 1
ATOM 506 O O . LYS A 1 70 ? -9.027 -4.171 21.213 1.00 97.12 70 LYS A O 1
ATOM 511 N N . ASN A 1 71 ? -7.396 -4.082 22.754 1.00 95.56 71 ASN A N 1
ATOM 512 C CA . ASN A 1 71 ? -6.942 -5.460 22.566 1.00 95.56 71 ASN A CA 1
ATOM 513 C C . ASN A 1 71 ? -7.881 -6.460 23.263 1.00 95.56 71 ASN A C 1
ATOM 515 O O . ASN A 1 71 ? -8.442 -6.163 24.319 1.00 95.56 71 ASN A O 1
ATOM 519 N N . GLY A 1 72 ? -8.007 -7.662 22.694 1.00 94.25 72 GLY A N 1
ATOM 520 C CA . GLY A 1 72 ? -8.791 -8.758 23.274 1.00 94.25 72 GLY A CA 1
ATOM 521 C C . GLY A 1 72 ? -10.293 -8.691 22.987 1.00 94.25 72 GLY A C 1
ATOM 522 O O . GLY A 1 72 ? -11.066 -9.382 23.644 1.00 94.25 72 GLY A O 1
ATOM 523 N N . THR A 1 73 ? -10.722 -7.869 22.028 1.00 95.06 73 THR A N 1
ATOM 524 C CA . THR A 1 73 ? -12.091 -7.905 21.499 1.00 95.06 73 THR A CA 1
ATOM 525 C C . THR A 1 73 ? -12.113 -8.726 20.202 1.00 95.06 73 THR A C 1
ATOM 527 O O . THR A 1 73 ? -11.083 -8.839 19.532 1.00 95.06 73 THR A O 1
ATOM 530 N N . PRO A 1 74 ? -13.278 -9.240 19.771 1.00 96.19 74 PRO A N 1
ATOM 531 C CA . PRO A 1 74 ? -13.416 -9.848 18.443 1.00 96.19 74 PRO A CA 1
ATOM 532 C C . PRO A 1 74 ? -13.121 -8.888 17.277 1.00 96.19 74 PRO A C 1
ATOM 534 O O . PRO A 1 74 ? -12.972 -9.333 16.144 1.00 96.19 74 PRO A O 1
ATOM 537 N N . PHE A 1 75 ? -13.045 -7.579 17.543 1.00 96.81 75 PHE A N 1
ATOM 538 C CA . PHE A 1 75 ? -12.861 -6.534 16.537 1.00 96.81 75 PHE A CA 1
ATOM 539 C C . PHE A 1 75 ? -11.497 -5.838 16.629 1.00 96.81 75 PHE A C 1
ATOM 541 O O . PHE A 1 75 ? -11.293 -4.835 15.950 1.00 96.81 75 PHE A O 1
ATOM 548 N N . SER A 1 76 ? -10.573 -6.323 17.468 1.00 97.94 76 SER A N 1
ATOM 549 C CA . SER A 1 76 ? -9.263 -5.702 17.680 1.00 97.94 76 SER A CA 1
ATOM 550 C C . SER A 1 76 ? -8.468 -5.562 16.374 1.00 97.94 76 SER A C 1
ATOM 552 O O . SER A 1 76 ? -8.259 -6.533 15.650 1.00 97.94 76 SER A O 1
ATOM 554 N N . LEU A 1 77 ? -7.945 -4.358 16.129 1.00 97.88 77 LEU A N 1
ATOM 555 C CA . LEU A 1 77 ? -7.101 -4.009 14.976 1.00 97.88 77 LEU A CA 1
ATOM 556 C C . LEU A 1 77 ? -5.669 -3.621 15.381 1.00 97.88 77 LEU A C 1
ATOM 558 O O . LEU A 1 77 ? -4.856 -3.241 14.540 1.00 97.88 77 LEU A O 1
ATOM 562 N N . GLY A 1 78 ? -5.335 -3.711 16.673 1.00 96.50 78 GLY A N 1
ATOM 563 C CA . GLY A 1 78 ? -4.047 -3.267 17.211 1.00 96.50 78 GLY A CA 1
ATOM 564 C C . GLY A 1 78 ? -2.830 -4.022 16.661 1.00 96.50 78 GLY A C 1
ATOM 565 O O . GLY A 1 78 ? -1.734 -3.465 16.631 1.00 96.50 78 GLY A O 1
ATOM 566 N N . ARG A 1 79 ? -2.987 -5.274 16.208 1.00 97.19 79 ARG A N 1
ATOM 567 C CA . ARG A 1 79 ? -1.911 -6.001 15.509 1.00 97.19 79 ARG A CA 1
ATOM 568 C C . ARG A 1 79 ? -1.717 -5.443 14.104 1.00 97.19 79 ARG A C 1
ATOM 570 O O . ARG A 1 79 ? -0.619 -5.022 13.771 1.00 97.19 79 ARG A O 1
ATOM 577 N N . GLN A 1 80 ? -2.795 -5.379 13.331 1.00 97.44 80 GLN A N 1
ATOM 578 C CA . GLN A 1 80 ? -2.808 -4.895 11.955 1.00 97.44 80 GLN A CA 1
ATOM 579 C C . GLN A 1 80 ? -2.235 -3.481 11.879 1.00 97.44 80 GLN A C 1
ATOM 581 O O . GLN A 1 80 ? -1.381 -3.235 11.041 1.00 97.44 80 GLN A O 1
ATOM 586 N N . LEU A 1 81 ? -2.637 -2.588 12.792 1.00 97.00 81 LEU A N 1
ATOM 587 C CA . LEU A 1 81 ? -2.127 -1.218 12.856 1.00 97.00 81 LEU A CA 1
ATOM 588 C C . LEU A 1 81 ? -0.606 -1.179 13.051 1.00 97.00 81 LEU A C 1
ATOM 590 O O . LEU A 1 81 ? 0.084 -0.477 12.319 1.00 97.00 81 LEU A O 1
ATOM 594 N N . ARG A 1 82 ? -0.070 -1.947 14.008 1.00 96.38 82 ARG A N 1
ATOM 595 C CA . ARG A 1 82 ? 1.381 -2.006 14.246 1.00 96.38 82 ARG A CA 1
ATOM 596 C C . ARG A 1 82 ? 2.132 -2.586 13.051 1.00 96.38 82 ARG A C 1
ATOM 598 O O . ARG A 1 82 ? 3.180 -2.060 12.691 1.00 96.38 82 ARG A O 1
ATOM 605 N N . ASP A 1 83 ? 1.585 -3.630 12.434 1.00 97.19 83 ASP A N 1
ATOM 606 C CA . ASP A 1 83 ? 2.204 -4.287 11.286 1.00 97.19 83 ASP A CA 1
ATOM 607 C C . ASP A 1 83 ? 2.281 -3.326 10.087 1.00 97.19 83 ASP A C 1
ATOM 609 O O . ASP A 1 83 ? 3.361 -3.121 9.530 1.00 97.19 83 ASP A O 1
ATOM 613 N N . VAL A 1 84 ? 1.173 -2.668 9.718 1.00 97.81 84 VAL A N 1
ATOM 614 C CA . VAL A 1 84 ? 1.146 -1.788 8.534 1.00 97.81 84 VAL A CA 1
ATOM 615 C C . VAL A 1 84 ? 1.969 -0.519 8.713 1.00 97.81 84 VAL A C 1
ATOM 617 O O . VAL A 1 84 ? 2.555 -0.052 7.743 1.00 97.81 84 VAL A O 1
ATOM 620 N N . LEU A 1 85 ? 2.095 0.010 9.934 1.00 97.69 85 LEU A N 1
ATOM 621 C CA . LEU A 1 85 ? 2.940 1.182 10.198 1.00 97.69 85 LEU A CA 1
ATOM 622 C C . LEU A 1 85 ? 4.422 0.924 9.898 1.00 97.69 85 LEU A C 1
ATOM 624 O O . LEU A 1 85 ? 5.156 1.857 9.581 1.00 97.69 85 LEU A O 1
ATOM 628 N N . SER A 1 86 ? 4.868 -0.333 9.947 1.00 96.94 86 SER A N 1
ATOM 629 C CA . SER A 1 86 ? 6.233 -0.687 9.551 1.00 96.94 86 SER A CA 1
ATOM 630 C C . SER A 1 86 ? 6.439 -0.677 8.030 1.00 96.94 86 SER A C 1
ATOM 632 O O . SER A 1 86 ? 7.554 -0.439 7.563 1.00 96.94 86 SER A O 1
ATOM 634 N N . ALA A 1 87 ? 5.383 -0.886 7.237 1.00 96.94 87 ALA A N 1
ATOM 635 C CA . ALA A 1 87 ? 5.503 -1.129 5.801 1.00 96.94 87 ALA A CA 1
ATOM 636 C C . ALA A 1 87 ? 6.082 0.065 5.008 1.00 96.94 87 ALA A C 1
ATOM 638 O O . ALA A 1 87 ? 6.940 -0.171 4.152 1.00 96.94 87 ALA A O 1
ATOM 639 N N . PRO A 1 88 ? 5.713 1.340 5.266 1.00 97.62 88 PRO A N 1
ATOM 640 C CA . PRO A 1 88 ? 6.370 2.491 4.631 1.00 97.62 88 PRO A CA 1
ATOM 641 C C . PRO A 1 88 ? 7.833 2.679 5.058 1.00 97.62 88 PRO A C 1
ATOM 643 O O . PRO A 1 88 ? 8.649 3.163 4.269 1.00 97.62 88 PRO A O 1
ATOM 646 N N . LEU A 1 89 ? 8.168 2.277 6.290 1.00 96.81 89 LEU A N 1
ATOM 647 C CA . LEU A 1 89 ? 9.503 2.425 6.878 1.00 96.81 89 LEU A CA 1
ATOM 648 C C . LEU A 1 89 ? 10.493 1.396 6.326 1.00 96.81 89 LEU A C 1
ATOM 650 O O . LEU A 1 89 ? 11.673 1.706 6.147 1.00 96.81 89 LEU A O 1
ATOM 654 N N . MET A 1 90 ? 10.022 0.182 6.026 1.00 95.56 90 MET A N 1
ATOM 655 C CA . MET A 1 90 ? 10.839 -0.861 5.406 1.00 95.56 90 MET A CA 1
ATOM 656 C C . MET A 1 90 ? 11.400 -0.369 4.072 1.00 95.56 90 MET A C 1
ATOM 658 O O . MET A 1 90 ? 10.644 -0.031 3.156 1.00 95.56 90 MET A O 1
ATOM 662 N N . ILE A 1 91 ? 12.734 -0.310 3.989 1.00 92.06 91 ILE A N 1
ATOM 663 C CA . ILE A 1 91 ? 13.481 0.251 2.853 1.00 92.06 91 ILE A CA 1
ATOM 664 C C . ILE A 1 91 ? 12.979 1.666 2.495 1.00 92.06 91 ILE A C 1
ATOM 666 O O . ILE A 1 91 ? 12.920 1.999 1.327 1.00 92.06 91 ILE A O 1
ATOM 670 N N . SER A 1 92 ? 12.588 2.477 3.493 1.00 96.62 92 SER A N 1
ATOM 671 C CA . SER A 1 92 ? 12.178 3.897 3.414 1.00 96.62 92 SER A CA 1
ATOM 672 C C . SER A 1 92 ? 11.532 4.335 2.088 1.00 96.62 92 SER A C 1
ATOM 674 O O . SER A 1 92 ? 12.226 4.578 1.100 1.00 96.62 92 SER A O 1
ATOM 676 N N . ASN A 1 93 ? 10.212 4.546 2.086 1.00 97.44 93 ASN A N 1
ATOM 677 C CA . ASN A 1 93 ? 9.497 5.059 0.907 1.00 97.44 93 ASN A CA 1
ATOM 678 C C . ASN A 1 93 ? 10.159 6.296 0.285 1.00 97.44 93 ASN A C 1
ATOM 680 O O . ASN A 1 93 ? 10.346 6.322 -0.928 1.00 97.44 93 ASN A O 1
ATOM 684 N N . ASP A 1 94 ? 10.598 7.261 1.093 1.00 97.44 94 ASP A N 1
ATOM 685 C CA . ASP A 1 94 ? 11.265 8.477 0.606 1.00 97.44 94 ASP A CA 1
ATOM 686 C C . ASP A 1 94 ? 12.552 8.174 -0.164 1.00 97.44 94 ASP A C 1
ATOM 688 O O . ASP A 1 94 ? 12.842 8.798 -1.189 1.00 97.44 94 ASP A O 1
ATOM 692 N N . ARG A 1 95 ? 13.314 7.170 0.288 1.00 97.81 95 ARG A N 1
ATOM 693 C CA . ARG A 1 95 ? 14.515 6.703 -0.406 1.00 97.81 95 ARG A CA 1
ATOM 694 C C . ARG A 1 95 ? 14.163 6.096 -1.759 1.00 97.81 95 ARG A C 1
ATOM 696 O O . ARG A 1 95 ? 14.815 6.436 -2.747 1.00 97.81 95 ARG A O 1
ATOM 703 N N . ILE A 1 96 ? 13.168 5.206 -1.828 1.00 98.12 96 ILE A N 1
ATOM 704 C CA . ILE A 1 96 ? 12.813 4.590 -3.117 1.00 98.12 96 ILE A CA 1
ATOM 705 C C . ILE A 1 96 ? 12.179 5.624 -4.056 1.00 98.12 96 ILE A C 1
ATOM 707 O O . ILE A 1 96 ? 12.465 5.580 -5.248 1.00 98.12 96 ILE A O 1
ATOM 711 N N . LEU A 1 97 ? 11.386 6.577 -3.553 1.00 97.88 97 LEU A N 1
ATOM 712 C CA . LEU A 1 97 ? 10.818 7.668 -4.355 1.00 97.88 97 LEU A CA 1
ATOM 713 C C . LEU A 1 97 ? 11.921 8.567 -4.923 1.00 97.88 97 LEU A C 1
ATOM 715 O O . LEU A 1 97 ? 11.922 8.850 -6.119 1.00 97.88 97 LEU A O 1
ATOM 719 N N . SER A 1 98 ? 12.907 8.932 -4.098 1.00 97.50 98 SER A N 1
ATOM 720 C CA . SER A 1 98 ? 14.076 9.710 -4.530 1.00 97.50 98 SER A CA 1
ATOM 721 C C . SER A 1 98 ? 14.880 8.980 -5.613 1.00 97.50 98 SER A C 1
ATOM 723 O O . SER A 1 98 ? 15.260 9.578 -6.615 1.00 97.50 98 SER A O 1
ATOM 725 N N . ASN A 1 99 ? 15.101 7.669 -5.462 1.00 96.38 99 ASN A N 1
ATOM 726 C CA . ASN A 1 99 ? 15.744 6.857 -6.501 1.00 96.38 99 ASN A CA 1
ATOM 727 C C . ASN A 1 99 ? 14.882 6.768 -7.775 1.00 96.38 99 ASN A C 1
ATOM 729 O O . ASN A 1 99 ? 15.377 6.930 -8.887 1.00 96.38 99 ASN A O 1
ATOM 733 N N . THR A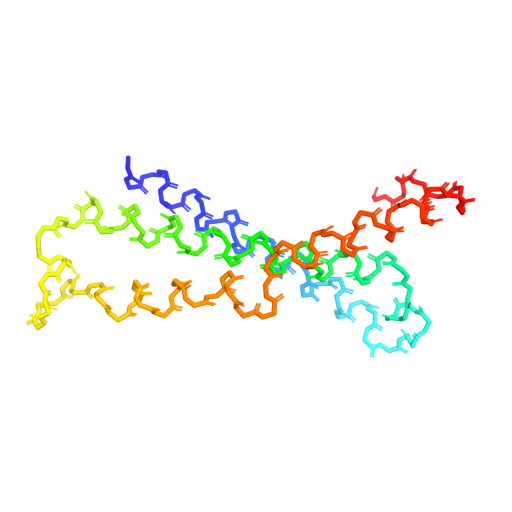 1 100 ? 13.574 6.565 -7.623 1.00 96.94 100 THR A N 1
ATOM 734 C CA . THR A 1 100 ? 12.623 6.468 -8.740 1.00 96.94 100 THR A CA 1
ATOM 735 C C . THR A 1 100 ? 12.581 7.758 -9.556 1.00 96.94 100 THR A C 1
ATOM 737 O O . THR A 1 100 ? 12.528 7.691 -10.781 1.00 96.94 100 THR A O 1
ATOM 740 N N . ALA A 1 101 ? 12.697 8.926 -8.915 1.00 96.50 101 ALA A N 1
ATOM 741 C CA . ALA A 1 101 ? 12.824 10.204 -9.611 1.00 96.50 101 ALA A CA 1
ATOM 742 C C . ALA A 1 101 ? 14.045 10.230 -10.552 1.00 96.50 101 ALA A C 1
ATOM 744 O O . ALA A 1 101 ? 13.916 10.636 -11.706 1.00 96.50 101 ALA A O 1
ATOM 745 N N . ASN A 1 102 ? 15.199 9.716 -10.111 1.00 95.75 102 ASN A N 1
ATOM 746 C CA . ASN A 1 102 ? 16.387 9.595 -10.964 1.00 95.75 102 ASN A CA 1
ATOM 747 C C . ASN A 1 102 ? 16.163 8.612 -12.125 1.00 95.75 102 ASN A C 1
ATOM 749 O O . ASN A 1 102 ? 16.509 8.917 -13.266 1.00 95.75 102 ASN A O 1
ATOM 753 N N . LEU A 1 103 ? 15.544 7.456 -11.859 1.00 94.88 103 LEU A N 1
ATOM 754 C CA . LEU A 1 103 ? 15.237 6.460 -12.893 1.00 94.88 103 LEU A CA 1
ATOM 755 C C . LEU A 1 103 ? 14.297 7.019 -13.974 1.00 94.88 103 LEU A C 1
ATOM 757 O O . LEU A 1 103 ? 14.514 6.774 -15.161 1.00 94.88 103 LEU A O 1
ATOM 761 N N . LEU A 1 104 ? 13.292 7.811 -13.587 1.00 93.69 104 LEU A N 1
ATOM 762 C CA . LEU A 1 104 ? 12.364 8.465 -14.517 1.00 93.69 104 LEU A CA 1
ATOM 763 C C . LEU A 1 104 ? 13.070 9.470 -15.438 1.00 93.69 104 LEU A C 1
ATOM 765 O O . LEU A 1 104 ? 12.731 9.560 -16.619 1.00 93.69 104 LEU A O 1
ATOM 769 N N . LEU A 1 105 ? 14.069 10.204 -14.932 1.00 93.19 105 LEU A N 1
ATOM 770 C CA . LEU A 1 105 ? 14.875 11.117 -15.752 1.00 93.19 105 LEU A CA 1
ATOM 771 C C . LEU A 1 105 ? 15.672 10.359 -16.822 1.00 93.19 105 LEU A C 1
ATOM 773 O O . LEU A 1 105 ? 15.677 10.768 -17.984 1.00 93.19 105 LEU A O 1
ATOM 777 N N . VAL A 1 106 ? 16.289 9.233 -16.451 1.00 89.94 106 VAL A N 1
ATOM 778 C CA . VAL A 1 106 ? 17.031 8.375 -17.390 1.00 89.94 106 VAL A CA 1
ATOM 779 C C . VAL A 1 106 ? 16.090 7.772 -18.433 1.00 89.94 106 VAL A C 1
ATOM 781 O O . VAL A 1 106 ? 16.361 7.864 -19.629 1.00 89.94 106 VAL A O 1
ATOM 784 N N . GLN A 1 107 ? 14.947 7.230 -18.001 1.00 84.88 107 GLN A N 1
ATOM 785 C CA . GLN A 1 107 ? 13.948 6.638 -18.892 1.00 84.88 107 GLN A CA 1
ATOM 786 C C . GLN A 1 107 ? 13.412 7.650 -19.917 1.00 84.88 107 GLN A C 1
ATOM 788 O O . GLN A 1 107 ? 13.231 7.311 -21.088 1.00 84.88 107 GLN A O 1
ATOM 793 N N . LYS A 1 108 ? 13.196 8.907 -19.504 1.00 69.62 108 LYS A N 1
ATOM 794 C CA . LYS A 1 108 ? 12.769 9.994 -20.397 1.00 69.62 108 LYS A CA 1
ATOM 795 C C . LYS A 1 108 ? 13.805 10.287 -21.488 1.00 69.62 108 LYS A C 1
ATOM 797 O O . LYS A 1 108 ? 13.422 10.551 -22.626 1.00 69.62 108 LYS A O 1
ATOM 802 N N . GLY A 1 109 ? 15.097 10.201 -21.168 1.00 63.69 109 GLY A N 1
ATOM 803 C CA . GLY A 1 109 ? 16.184 10.350 -22.142 1.00 63.69 109 GLY A CA 1
ATOM 804 C C . GLY A 1 109 ? 16.216 9.252 -23.213 1.00 63.69 109 GLY A C 1
ATOM 805 O O . GLY A 1 109 ? 16.770 9.463 -24.286 1.00 63.69 109 GLY A O 1
ATOM 806 N N . SER A 1 110 ? 15.581 8.101 -22.962 1.00 59.75 110 SER A N 1
ATOM 807 C CA . SER A 1 110 ? 15.529 6.949 -23.875 1.00 59.75 110 SER A CA 1
ATOM 808 C C . SER A 1 110 ? 14.362 6.984 -24.881 1.00 59.75 110 SER A C 1
ATOM 810 O O . SER A 1 110 ? 14.146 6.009 -25.599 1.00 59.75 110 SER A O 1
ATOM 812 N N . GLY A 1 111 ? 13.582 8.074 -24.942 1.00 52.44 111 GLY A N 1
ATOM 813 C CA . GLY A 1 111 ? 12.600 8.330 -26.011 1.00 52.44 111 GLY A CA 1
ATOM 814 C C . GLY A 1 111 ? 11.312 7.489 -25.998 1.00 52.44 111 GLY A C 1
ATOM 815 O O . GLY A 1 111 ? 10.474 7.664 -26.877 1.00 52.44 111 GLY A O 1
ATOM 816 N N . LYS A 1 112 ? 11.105 6.608 -25.012 1.00 55.91 112 LYS A N 1
ATOM 817 C CA . LYS A 1 112 ? 9.870 5.820 -24.850 1.00 55.91 112 LYS A CA 1
ATOM 818 C C . LYS A 1 112 ? 9.157 6.206 -23.557 1.00 55.91 112 LYS A C 1
ATOM 820 O O . LYS A 1 112 ? 9.361 5.585 -22.516 1.00 55.91 112 LYS A O 1
ATOM 825 N N . LEU A 1 113 ? 8.303 7.222 -23.621 1.00 52.94 113 LEU A N 1
ATOM 826 C CA . LEU A 1 113 ? 7.278 7.443 -22.604 1.00 52.94 113 LEU A CA 1
ATOM 827 C C . LEU A 1 113 ? 5.925 7.120 -23.247 1.00 52.94 113 LEU A C 1
ATOM 829 O O . LEU A 1 113 ? 5.592 7.723 -24.261 1.00 52.94 113 LEU A O 1
ATOM 833 N N . LEU A 1 114 ? 5.161 6.207 -22.635 1.00 50.34 114 LEU A N 1
ATOM 834 C CA . LEU A 1 114 ? 3.774 5.841 -22.984 1.00 50.34 114 LEU A CA 1
ATOM 835 C C . LEU A 1 114 ? 3.574 4.831 -24.134 1.00 50.34 114 LEU A C 1
ATOM 837 O O . LEU A 1 114 ? 2.764 5.054 -25.026 1.00 50.34 114 LEU A O 1
ATOM 841 N N . SER A 1 115 ? 4.223 3.667 -24.072 1.00 42.34 115 SER A N 1
ATOM 842 C CA . SER A 1 115 ? 3.611 2.442 -24.616 1.00 42.34 115 SER A CA 1
ATOM 843 C C . SER A 1 115 ? 3.081 1.616 -23.440 1.00 42.34 115 SER A C 1
ATOM 845 O O . SER A 1 115 ? 3.726 0.664 -22.994 1.00 42.34 115 SER A O 1
ATOM 847 N N . ALA A 1 116 ? 1.988 2.090 -22.846 1.00 38.28 116 ALA A N 1
ATOM 848 C CA . ALA A 1 116 ? 1.145 1.297 -21.959 1.00 38.28 116 ALA A CA 1
ATOM 849 C C . ALA A 1 116 ? -0.094 0.884 -22.750 1.00 38.28 116 ALA A C 1
ATOM 851 O O . ALA A 1 116 ? -0.570 1.736 -23.535 1.00 38.28 116 ALA A O 1
#

Foldseek 3Di:
DVVVLVVLVVVLVVLVVVLVVLCVVCVVPPCSCPDLVNLLSVLCNQLSNLVSLLVSLVVLCVVCDPQCCDPPHPNDSVVSNVVSVCSCVVVHNVVSVVVSVVSVVVVVVVVDDDPD